Protein 1Z9L (pdb70)

Radius of gyration: 15.95 Å; Cα contacts (8 Å, |Δi|>4): 240; chains: 1; bounding box: 32×46×37 Å

InterPro domains:
  IPR000535 Major sperm protein (MSP) domain [PF00635] (15-117)
  IPR000535 Major sperm protein (MSP) domain [PS50202] (14-131)
  IPR008962 PapD-like superfamily [SSF49354] (5-137)
  IPR013783 Immunoglobulin-like fold [G3DSA:2.60.40.10] (7-135)
  IPR016763 Vesicle-associated membrane-protein-associated protein [PIRSF019693] (9-248)
  IPR016763 Vesicle-associated membrane-protein-associated protein [PTHR10809] (19-247)

Secondary structure (DSSP, 8-state):
-------SEEESSSEEEE-S--SS----EEEEE--SSS-EEEE---S-GGG---BS-EEEE-TT-EEEEE--------TT-----B--EEEEPPTT----HHHHS--GGG-----EEEE-

Structure (mmCIF, N/CA/C/O backbone):
data_1Z9L
#
_entry.id   1Z9L
#
_cell.length_a   48.200
_cell.length_b   48.200
_cell.length_c   112.390
_cell.angle_alpha   90.00
_cell.angle_beta   90.00
_cell.angle_gamma   90.00
#
_symmetry.space_group_name_H-M   'P 42 21 2'
#
loop_
_entity.id
_entity.type
_entity.pdbx_description
1 polymer 'Vesicle-associated membrane protein-associated protein A'
2 water water
#
loop_
_atom_site.group_PDB
_atom_site.id
_atom_site.type_symbol
_atom_site.label_atom_id
_atom_site.label_alt_id
_atom_site.label_comp_id
_atom_site.label_asym_id
_atom_site.label_entity_id
_atom_site.label_seq_id
_atom_site.pdbx_PDB_ins_code
_atom_site.Cartn_x
_atom_site.Cartn_y
_atom_site.Cartn_z
_atom_site.occupancy
_atom_site.B_iso_or_equiv
_atom_site.auth_seq_id
_atom_site.auth_comp_id
_atom_site.auth_asym_id
_atom_site.auth_atom_id
_atom_site.pdbx_PDB_model_num
ATOM 1 N N . HIS A 1 3 ? -5.853 0.547 31.839 1.00 36.90 0 HIS A N 1
ATOM 2 C CA . HIS A 1 3 ? -6.381 1.938 31.918 1.00 36.31 0 HIS A CA 1
ATOM 3 C C . HIS A 1 3 ? -6.572 2.555 30.537 1.00 36.30 0 HIS A C 1
ATOM 4 O O . HIS A 1 3 ? -6.236 1.953 29.518 1.00 36.66 0 HIS A O 1
ATOM 19 N N . ALA A 1 5 ? -5.675 5.184 27.674 1.00 29.89 2 ALA A N 1
ATOM 20 C CA . ALA A 1 5 ? -4.533 5.971 27.215 1.00 26.62 2 ALA A CA 1
ATOM 21 C C . ALA A 1 5 ? -4.985 7.424 27.125 1.00 25.37 2 ALA A C 1
ATOM 22 O O . ALA A 1 5 ? -6.106 7.700 26.704 1.00 24.10 2 ALA A O 1
ATOM 24 N N . LYS A 1 6 ? -4.122 8.349 27.528 1.00 22.52 3 LYS A N 1
ATOM 25 C CA . LYS A 1 6 ? -4.462 9.765 27.490 1.00 21.48 3 LYS A CA 1
ATOM 26 C C . LYS A 1 6 ? -4.492 10.353 26.087 1.00 19.79 3 LYS A C 1
ATOM 27 O O . LYS A 1 6 ? -5.290 11.245 25.809 1.00 19.04 3 LYS A O 1
ATOM 33 N N . HIS A 1 7 ? -3.631 9.852 25.204 1.00 18.73 4 HIS A N 1
ATOM 34 C CA . HIS A 1 7 ? -3.548 10.374 23.838 1.00 18.27 4 HIS A CA 1
ATOM 35 C C . HIS A 1 7 ? -3.278 9.306 22.792 1.00 16.43 4 HIS A C 1
ATOM 36 O O . HIS A 1 7 ? -2.782 8.227 23.101 1.00 16.81 4 HIS A O 1
ATOM 43 N N . GLU A 1 8 ? -3.605 9.629 21.546 1.00 14.48 5 GLU A N 1
ATOM 44 C CA . GLU A 1 8 ? -3.305 8.750 20.426 1.00 14.99 5 GLU A CA 1
ATOM 45 C C . GLU A 1 8 ? -1.924 9.272 19.999 1.00 13.38 5 GLU A C 1
ATOM 46 O O . GLU A 1 8 ? -1.519 10.345 20.436 1.00 14.07 5 GLU A O 1
ATOM 52 N N . GLN A 1 9 ? -1.208 8.524 19.166 1.00 12.02 6 GLN A N 1
ATOM 53 C CA . GLN A 1 9 ? 0.123 8.933 18.697 1.00 11.13 6 GLN A CA 1
ATOM 54 C C . GLN A 1 9 ? 0.126 10.310 18.031 1.00 11.04 6 GLN A C 1
ATOM 55 O O . GLN A 1 9 ? -0.649 10.564 17.104 1.00 11.45 6 GLN A O 1
ATOM 61 N N . ILE A 1 10 ? 1.018 11.186 18.489 1.00 10.52 7 ILE A N 1
ATOM 62 C CA . ILE A 1 10 ? 1.120 12.541 17.958 1.00 13.24 7 ILE A CA 1
ATOM 63 C C . ILE A 1 10 ? 2.107 12.646 16.794 1.00 11.89 7 ILE A C 1
ATOM 64 O O . ILE A 1 10 ? 1.919 13.452 15.882 1.00 12.56 7 ILE A O 1
ATOM 69 N N . LEU A 1 11 ? 3.145 11.819 16.812 1.00 11.60 8 LEU A N 1
ATOM 70 C CA . LEU A 1 11 ? 4.140 11.851 15.746 1.00 12.16 8 LEU A CA 1
ATOM 71 C C . LEU A 1 11 ? 3.607 11.287 14.443 1.00 13.80 8 LEU A C 1
ATOM 72 O O . LEU A 1 11 ? 2.764 10.390 14.443 1.00 13.65 8 LEU A O 1
ATOM 77 N N . VAL A 1 12 ? 4.104 11.832 13.338 1.00 13.98 9 VAL A N 1
ATOM 78 C CA . VAL A 1 12 ? 3.738 11.379 12.005 1.00 14.28 9 VAL A CA 1
ATOM 79 C C . VAL A 1 12 ? 4.932 10.560 11.521 1.00 13.62 9 VAL A C 1
ATOM 80 O O . VAL A 1 12 ? 6.069 11.035 11.554 1.00 14.72 9 VAL A O 1
ATOM 84 N N . LEU A 1 13 ? 4.672 9.333 11.083 1.00 13.34 10 LEU A N 1
ATOM 85 C CA . LEU A 1 13 ? 5.724 8.440 10.616 1.00 13.65 10 LEU A CA 1
ATOM 86 C C . LEU A 1 13 ? 5.705 8.248 9.109 1.00 14.46 10 LEU A C 1
ATOM 87 O O . LEU A 1 13 ? 4.639 8.142 8.502 1.00 15.03 10 LEU A O 1
ATOM 92 N N . ASP A 1 14 ? 6.895 8.192 8.518 1.00 13.45 11 ASP A N 1
ATOM 93 C CA . ASP A 1 14 ? 7.041 7.967 7.083 1.00 16.05 11 ASP A CA 1
ATOM 94 C C . ASP A 1 14 ? 8.225 7.026 6.876 1.00 15.77 11 ASP A C 1
ATOM 95 O O . ASP A 1 14 ? 9.372 7.424 7.057 1.00 15.57 11 ASP A O 1
ATOM 100 N N . PRO A 1 15 ? 7.964 5.768 6.482 1.00 15.08 12 PRO A N 1
ATOM 101 C CA . PRO A 1 15 ? 6.653 5.166 6.209 1.00 15.49 12 PRO A CA 1
ATOM 102 C C . PRO A 1 15 ? 5.787 4.993 7.451 1.00 14.52 12 PRO A C 1
ATOM 103 O O . PRO A 1 15 ? 6.289 4.787 8.552 1.00 15.82 12 PRO A O 1
ATOM 107 N N . PRO A 1 16 ? 4.459 5.054 7.278 1.00 15.17 13 PRO A N 1
ATOM 108 C CA . PRO A 1 16 ? 3.510 4.916 8.381 1.00 15.37 13 PRO A CA 1
ATOM 109 C C . PRO A 1 16 ? 3.242 3.521 8.929 1.00 15.99 13 PRO A C 1
ATOM 110 O O . PRO A 1 16 ? 2.892 3.382 10.100 1.00 18.45 13 PRO A O 1
ATOM 114 N N . SER A 1 17 ? 3.406 2.489 8.106 1.00 15.43 14 SER A N 1
ATOM 115 C CA . SER A 1 17 ? 3.089 1.145 8.564 1.00 16.76 14 SER A CA 1
ATOM 116 C C . SER A 1 17 ? 4.086 0.033 8.279 1.00 15.76 14 SER A C 1
ATOM 117 O O . SER A 1 17 ? 4.242 -0.877 9.091 1.00 17.20 14 SER A O 1
ATOM 120 N N . ASP A 1 18 ? 4.754 0.090 7.132 1.00 16.07 15 ASP A N 1
ATOM 121 C CA . ASP A 1 18 ? 5.693 -0.968 6.787 1.00 16.20 15 ASP A CA 1
ATOM 122 C C . ASP A 1 18 ? 7.099 -0.499 6.446 1.00 14.34 15 ASP A C 1
ATOM 123 O O . ASP A 1 18 ? 7.282 0.477 5.723 1.00 16.15 15 ASP A O 1
ATOM 128 N N . LEU A 1 19 ? 8.089 -1.200 6.989 1.00 13.05 16 LEU A N 1
ATOM 129 C CA . LEU A 1 19 ? 9.488 -0.904 6.703 1.00 12.48 16 LEU A CA 1
ATOM 130 C C . LEU A 1 19 ? 9.951 -1.999 5.746 1.00 12.33 16 LEU A C 1
ATOM 131 O O . LEU A 1 19 ? 10.035 -3.165 6.133 1.00 15.59 16 LEU A O 1
ATOM 136 N N . LYS A 1 20 ? 10.265 -1.626 4.509 1.00 12.10 17 LYS A N 1
ATOM 137 C CA . LYS A 1 20 ? 10.693 -2.604 3.516 1.00 12.64 17 LYS A CA 1
ATOM 138 C C . LYS A 1 20 ? 12.204 -2.658 3.331 1.00 11.74 17 LYS A C 1
ATOM 139 O O . LYS A 1 20 ? 12.857 -1.626 3.177 1.00 14.35 17 LYS A O 1
ATOM 145 N N . PHE A 1 21 ? 12.745 -3.870 3.350 1.00 11.71 18 PHE A N 1
ATOM 146 C CA . PHE A 1 21 ? 14.173 -4.087 3.146 1.00 12.38 18 PHE A CA 1
ATOM 147 C C . PHE A 1 21 ? 14.327 -4.932 1.890 1.00 11.14 18 PHE A C 1
ATOM 148 O O . PHE A 1 21 ? 13.824 -6.052 1.827 1.00 13.68 18 PHE A O 1
ATOM 156 N N . LYS A 1 22 ? 15.012 -4.379 0.892 1.00 13.53 19 LYS A N 1
ATOM 157 C CA . LYS A 1 22 ? 15.235 -5.064 -0.377 1.00 15.82 19 LYS A CA 1
ATOM 158 C C . LYS A 1 22 ? 16.567 -5.802 -0.403 1.00 15.29 19 LYS A C 1
ATOM 159 O O . LYS A 1 22 ? 17.607 -5.232 -0.069 1.00 17.04 19 LYS A O 1
ATOM 165 N N . GLY A 1 23 ? 16.529 -7.067 -0.815 1.00 13.99 20 GLY A N 1
ATOM 166 C CA . GLY A 1 23 ? 17.737 -7.869 -0.883 1.00 15.16 20 GLY A CA 1
ATOM 167 C C . GLY A 1 23 ? 18.614 -7.529 -2.074 1.00 16.27 20 GLY A C 1
ATOM 168 O O . GLY A 1 23 ? 18.248 -6.681 -2.893 1.00 16.55 20 GLY A O 1
ATOM 169 N N . PRO A 1 24 ? 19.769 -8.199 -2.220 1.00 16.71 21 PRO A N 1
ATOM 170 C CA . PRO A 1 24 ? 20.300 -9.254 -1.350 1.00 16.50 21 PRO A CA 1
ATOM 171 C C . PRO A 1 24 ? 20.687 -8.795 0.050 1.00 15.82 21 PRO A C 1
ATOM 172 O O . PRO A 1 24 ? 20.970 -7.619 0.279 1.00 16.26 21 PRO A O 1
ATOM 176 N N . PHE A 1 25 ? 20.718 -9.745 0.977 1.00 15.31 22 PHE A N 1
ATOM 177 C CA . PHE A 1 25 ? 21.048 -9.453 2.365 1.00 16.64 22 PHE A CA 1
ATOM 178 C C . PHE A 1 25 ? 22.430 -9.965 2.749 1.00 16.46 22 PHE A C 1
ATOM 179 O O . PHE A 1 25 ? 22.661 -10.390 3.880 1.00 16.27 22 PHE A O 1
ATOM 187 N N . THR A 1 26 ? 23.350 -9.911 1.792 1.00 18.22 23 THR A N 1
ATOM 188 C CA . THR A 1 26 ? 24.717 -10.362 2.014 1.00 20.18 23 THR A CA 1
ATOM 189 C C . THR A 1 26 ? 25.483 -9.300 2.793 1.00 18.91 23 THR A C 1
ATOM 190 O O . THR A 1 26 ? 26.505 -9.580 3.417 1.00 22.88 23 THR A O 1
ATOM 194 N N . ASP A 1 27 ? 24.981 -8.072 2.747 1.00 17.14 24 ASP A N 1
ATOM 195 C CA . ASP A 1 27 ? 25.580 -6.974 3.487 1.00 16.45 24 ASP A CA 1
ATOM 196 C C . ASP A 1 27 ? 24.441 -6.261 4.200 1.00 14.90 24 ASP A C 1
ATOM 197 O O . ASP A 1 27 ? 23.275 -6.616 4.017 1.00 13.16 24 ASP A O 1
ATOM 202 N N . VAL A 1 28 ? 24.783 -5.277 5.023 1.00 14.11 25 VAL A N 1
ATOM 203 C CA . VAL A 1 28 ? 23.784 -4.507 5.759 1.00 12.07 25 VAL A CA 1
ATOM 204 C C . VAL A 1 28 ? 22.845 -3.771 4.805 1.00 14.00 25 VAL A C 1
ATOM 205 O O . VAL A 1 28 ? 23.291 -3.119 3.860 1.00 13.50 25 VAL A O 1
ATOM 209 N N . VAL A 1 29 ? 21.542 -3.891 5.049 1.00 10.98 26 VAL A N 1
ATOM 210 C CA . VAL A 1 29 ? 20.537 -3.212 4.233 1.00 12.79 26 VAL A CA 1
ATOM 211 C C . VAL A 1 29 ? 19.850 -2.197 5.140 1.00 11.26 26 VAL A C 1
ATOM 212 O O . VAL A 1 29 ? 19.341 -2.558 6.197 1.00 12.10 26 VAL A O 1
ATOM 216 N N . THR A 1 30 ? 19.842 -0.929 4.733 1.00 11.99 27 THR A N 1
ATOM 217 C CA . THR A 1 30 ? 19.241 0.118 5.550 1.00 12.41 27 THR A CA 1
ATOM 218 C C . THR A 1 30 ? 17.999 0.754 4.937 1.00 14.03 27 THR A C 1
ATOM 219 O O . THR A 1 30 ? 17.906 0.934 3.724 1.00 14.68 27 THR A O 1
ATOM 223 N N . THR A 1 31 ? 17.041 1.087 5.789 1.00 12.62 28 THR A N 1
ATOM 224 C CA . THR A 1 31 ? 15.831 1.755 5.336 1.00 14.90 28 THR A CA 1
ATOM 225 C C . THR A 1 31 ? 15.587 2.863 6.355 1.00 15.88 28 THR A C 1
ATOM 226 O O . THR A 1 31 ? 15.880 2.696 7.537 1.00 18.49 28 THR A O 1
ATOM 230 N N . ASN A 1 32 ? 15.077 4.001 5.904 1.00 14.21 29 ASN A N 1
ATOM 231 C CA . ASN A 1 32 ? 14.859 5.110 6.821 1.00 15.34 29 ASN A CA 1
ATOM 232 C C . ASN A 1 32 ? 13.431 5.214 7.307 1.00 15.27 29 ASN A C 1
ATOM 233 O O . ASN A 1 32 ? 12.496 4.766 6.646 1.00 16.00 29 ASN A O 1
ATOM 238 N N . LEU A 1 33 ? 13.289 5.817 8.479 1.00 14.50 30 LEU A N 1
ATO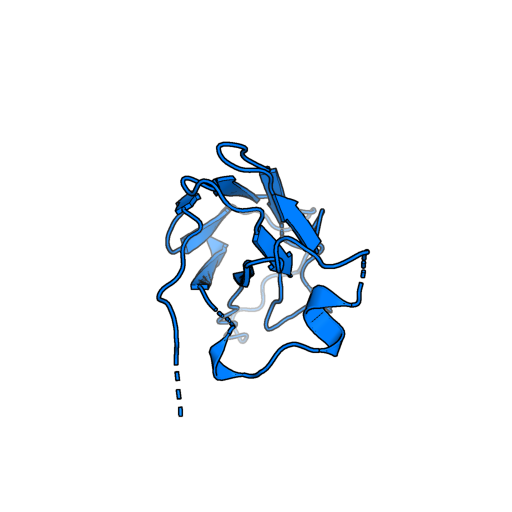M 239 C CA . LEU A 1 33 ? 11.993 6.057 9.095 1.00 14.73 30 LEU A CA 1
ATOM 240 C C . LEU A 1 33 ? 12.027 7.507 9.562 1.00 15.08 30 LEU A C 1
ATOM 241 O O . LEU A 1 33 ? 12.815 7.856 10.443 1.00 14.89 30 LEU A O 1
ATOM 246 N N . LYS A 1 34 ? 11.187 8.348 8.972 1.00 13.46 31 LYS A N 1
ATOM 247 C CA . LYS A 1 34 ? 11.146 9.751 9.365 1.00 14.49 31 LYS A CA 1
ATOM 248 C C . LYS A 1 34 ? 10.046 9.991 10.393 1.00 13.19 31 LYS A C 1
ATOM 249 O O . LYS A 1 34 ? 8.919 9.518 10.237 1.00 13.57 31 LYS A O 1
ATOM 255 N N . LEU A 1 35 ? 10.392 10.715 11.454 1.00 13.76 32 LEU A N 1
ATOM 256 C CA . LEU A 1 35 ? 9.441 11.032 12.516 1.00 12.94 32 LEU A CA 1
ATOM 257 C C . LEU A 1 35 ? 9.252 12.540 12.553 1.00 13.51 32 LEU A C 1
ATOM 258 O O . LEU A 1 35 ? 10.215 13.284 12.728 1.00 16.84 32 LEU A O 1
ATOM 263 N N . GLN A 1 36 ? 8.011 12.984 12.397 1.00 14.13 33 GLN A N 1
ATOM 264 C CA . GLN A 1 36 ? 7.704 14.408 12.394 1.00 15.69 33 GLN A CA 1
ATOM 265 C C . GLN A 1 36 ? 6.779 14.756 13.555 1.00 14.72 33 GLN A C 1
ATOM 266 O O . GLN A 1 36 ? 5.841 14.018 13.848 1.00 15.61 33 GLN A O 1
ATOM 272 N N . ASN A 1 37 ? 7.052 15.883 14.212 1.00 15.39 34 ASN A N 1
ATOM 273 C CA . ASN A 1 37 ? 6.245 16.340 15.344 1.00 15.81 34 ASN A CA 1
ATOM 274 C C . ASN A 1 37 ? 5.444 17.581 14.953 1.00 17.74 34 ASN A C 1
ATOM 275 O O . ASN A 1 37 ? 5.981 18.685 14.911 1.00 19.58 34 ASN A O 1
ATOM 280 N N . PRO A 1 38 ? 4.141 17.410 14.667 1.00 16.96 35 PRO A N 1
ATOM 281 C CA . PRO A 1 38 ? 3.269 18.521 14.272 1.00 19.33 35 PRO A CA 1
ATOM 282 C C . PRO A 1 38 ? 2.678 19.323 15.427 1.00 20.31 35 PRO A C 1
ATOM 283 O O . PRO A 1 38 ? 1.985 20.316 15.201 1.00 23.65 35 PRO A O 1
ATOM 287 N N . SER A 1 39 ? 2.943 18.903 16.657 1.00 20.25 36 SER A N 1
ATOM 288 C CA . SER A 1 39 ? 2.392 19.606 17.809 1.00 21.09 36 SER A CA 1
ATOM 289 C C . SER A 1 39 ? 3.241 20.801 18.215 1.00 21.96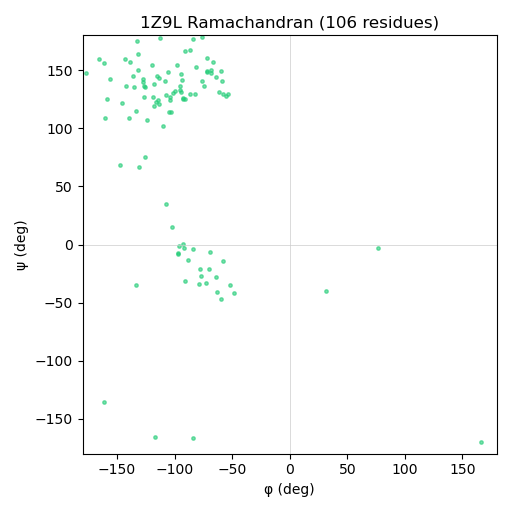 36 SER A C 1
ATOM 290 O O . SER A 1 39 ? 4.293 21.060 17.632 1.00 22.13 36 SER A O 1
ATOM 293 N N . ASP A 1 40 ? 2.772 21.529 19.223 1.00 23.36 37 ASP A N 1
ATOM 294 C CA . ASP A 1 40 ? 3.505 22.681 19.722 1.00 24.41 37 ASP A CA 1
ATOM 295 C C . ASP A 1 40 ? 4.218 22.319 21.020 1.00 24.43 37 ASP A C 1
ATOM 296 O O . ASP A 1 40 ? 4.670 23.197 21.755 1.00 24.86 37 ASP A O 1
ATOM 301 N N . ARG A 1 41 ? 4.317 21.019 21.293 1.00 23.45 38 ARG A N 1
ATOM 302 C CA . ARG A 1 41 ? 4.978 20.517 22.498 1.00 22.45 38 ARG A CA 1
ATOM 303 C C . ARG A 1 41 ? 6.164 19.627 22.128 1.00 20.58 38 ARG A C 1
ATOM 304 O O . ARG A 1 41 ? 6.193 19.043 21.049 1.00 19.79 38 ARG A O 1
ATOM 312 N N . LYS A 1 42 ? 7.140 19.526 23.024 1.00 18.65 39 LYS A N 1
ATOM 313 C CA . LYS A 1 42 ? 8.293 18.669 22.773 1.00 16.79 39 LYS A CA 1
ATOM 314 C C . LYS A 1 42 ? 7.850 17.231 22.991 1.00 15.13 39 LYS A C 1
ATOM 315 O O . LYS A 1 42 ? 7.092 16.945 23.919 1.00 17.32 39 LYS A O 1
ATOM 321 N N . VAL A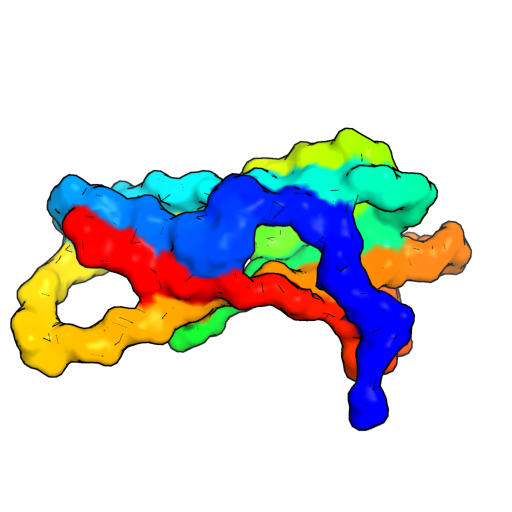 1 43 ? 8.324 16.333 22.137 1.00 12.92 40 VAL A N 1
ATOM 322 C CA . VAL A 1 43 ? 7.962 14.926 22.231 1.00 12.87 40 VAL A CA 1
ATOM 323 C C . VAL A 1 43 ? 9.192 14.038 22.273 1.00 13.16 40 VAL A C 1
ATOM 324 O O . VAL A 1 43 ? 10.058 14.137 21.406 1.00 14.83 40 VAL A O 1
ATOM 328 N N . CYS A 1 44 ? 9.265 13.172 23.281 1.00 13.26 41 CYS A N 1
ATOM 329 C CA . CYS A 1 44 ? 10.387 12.245 23.417 1.00 13.62 41 CYS A CA 1
ATOM 330 C C . CYS A 1 44 ? 10.022 10.911 22.773 1.00 12.92 41 CYS A C 1
ATOM 331 O O . CYS A 1 44 ? 8.859 10.499 22.803 1.00 13.14 41 CYS A O 1
ATOM 334 N N . PHE A 1 45 ? 11.011 10.229 22.198 1.00 10.50 42 PHE A N 1
ATOM 335 C CA . PHE A 1 4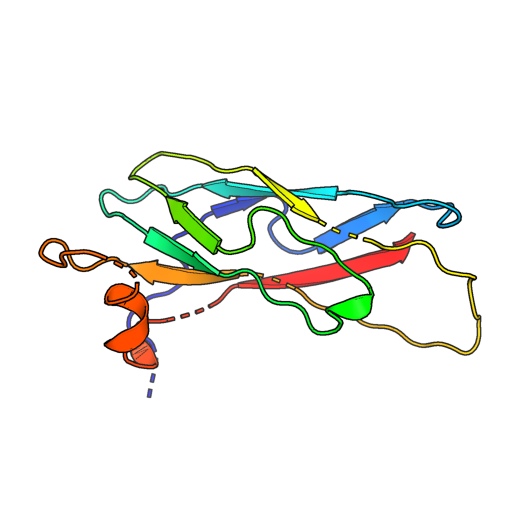5 ? 10.750 8.942 21.548 1.00 10.08 42 PHE A CA 1
ATOM 336 C C . PHE A 1 45 ? 11.821 7.895 21.823 1.00 9.89 42 PHE A C 1
ATOM 337 O O . PHE A 1 45 ? 12.952 8.213 22.181 1.00 11.67 42 PHE A O 1
ATOM 345 N N . LYS A 1 46 ? 11.431 6.637 21.673 1.00 9.84 43 LYS A N 1
ATOM 346 C CA . LYS A 1 46 ? 12.329 5.507 21.828 1.00 12.17 43 LYS A CA 1
ATOM 347 C C . LYS A 1 46 ? 11.907 4.518 20.757 1.00 13.82 43 LYS A C 1
ATOM 348 O O . LYS A 1 46 ? 10.716 4.314 20.536 1.00 12.09 43 LYS A O 1
ATOM 354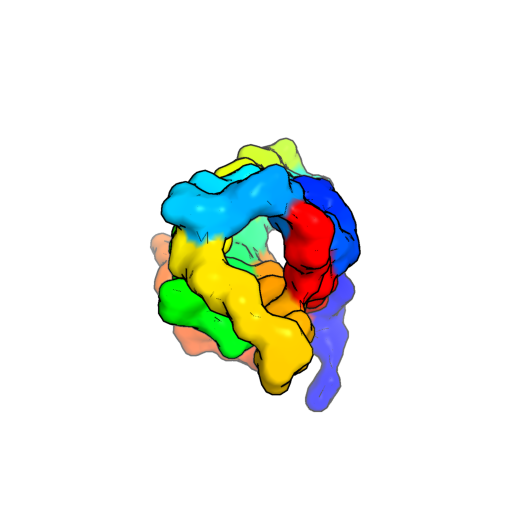 N N . VAL A 1 47 ? 12.882 3.938 20.067 1.00 11.07 44 VAL A N 1
ATOM 355 C CA . VAL A 1 47 ? 12.585 2.967 19.028 1.00 12.05 44 VAL A CA 1
ATOM 356 C C . VAL A 1 47 ? 12.970 1.590 19.546 1.00 13.50 44 VAL A C 1
ATOM 357 O O . VAL A 1 47 ? 14.083 1.381 20.049 1.00 15.03 44 VAL A O 1
ATOM 361 N N . LYS A 1 48 ? 12.036 0.656 19.442 1.00 12.59 45 LYS A N 1
ATOM 362 C CA . LYS A 1 48 ? 12.260 -0.701 19.905 1.00 14.29 45 LYS A CA 1
ATOM 363 C C . LYS A 1 48 ? 11.916 -1.694 18.803 1.00 14.38 45 LYS A C 1
ATOM 364 O O . LYS A 1 48 ? 11.238 -1.353 17.840 1.00 12.20 45 LYS A O 1
ATOM 370 N N A THR A 1 49 ? 12.407 -2.920 18.949 0.50 16.66 46 THR A N 1
ATOM 371 N N B THR A 1 49 ? 12.387 -2.926 18.946 0.50 17.66 46 THR A N 1
ATOM 372 C CA A THR A 1 49 ? 12.180 -3.968 17.958 0.50 17.18 46 THR A CA 1
ATOM 373 C CA B THR A 1 49 ? 12.087 -3.957 17.961 0.50 16.83 46 THR A CA 1
ATOM 374 C C A THR A 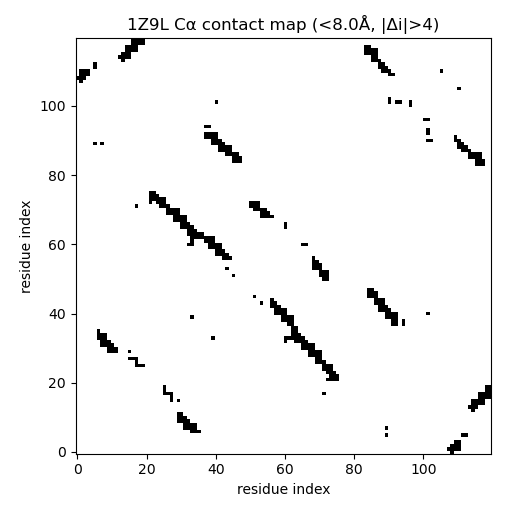1 49 ? 12.014 -5.333 18.622 0.50 17.04 46 THR A C 1
ATOM 375 C C B THR A 1 49 ? 11.961 -5.316 18.630 0.50 17.56 46 THR A C 1
ATOM 376 O O A THR A 1 49 ? 12.394 -5.521 19.777 0.50 16.93 46 THR A O 1
ATOM 377 O O B THR A 1 49 ? 12.323 -5.487 19.792 0.50 17.77 46 THR A O 1
ATOM 384 N N . THR A 1 50 ? 11.449 -6.285 17.885 1.00 15.39 47 THR A N 1
ATOM 385 C CA . THR A 1 50 ? 11.267 -7.631 18.405 1.00 14.76 47 THR A CA 1
ATOM 386 C C . THR A 1 50 ? 12.512 -8.488 18.149 1.00 14.51 47 THR A C 1
ATOM 387 O O . THR A 1 50 ? 12.568 -9.640 18.570 1.00 13.95 47 TH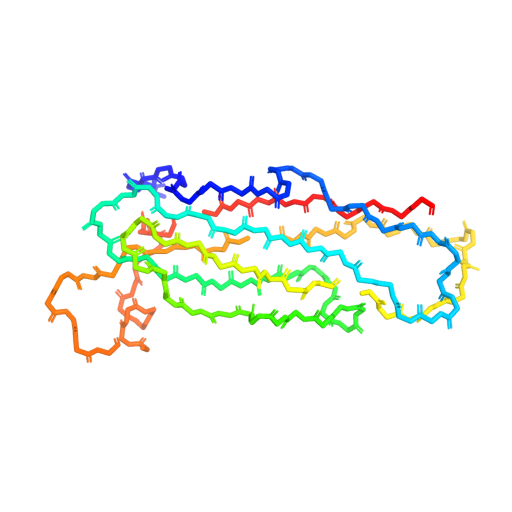R A O 1
ATOM 391 N N . ALA A 1 51 ? 13.511 -7.929 17.465 1.00 12.72 48 ALA A N 1
ATOM 392 C CA . ALA A 1 51 ? 14.737 -8.673 17.168 1.00 13.88 48 ALA A CA 1
ATOM 393 C C . ALA A 1 51 ? 15.949 -7.740 17.150 1.00 14.44 48 ALA A C 1
ATOM 394 O O . ALA A 1 51 ? 16.549 -7.505 16.103 1.00 13.43 48 ALA A O 1
ATOM 396 N N . PRO A 1 52 ? 16.332 -7.211 18.322 1.00 14.92 49 PRO A N 1
ATOM 397 C CA . PRO A 1 52 ? 17.463 -6.291 18.478 1.00 16.82 49 PRO A CA 1
ATOM 398 C C . PRO A 1 52 ? 18.796 -6.734 17.879 1.00 17.74 49 PRO A C 1
ATOM 399 O O . PRO A 1 52 ? 19.562 -5.901 17.392 1.00 19.09 49 PRO A O 1
ATOM 403 N N . ARG A 1 53 ? 19.077 -8.033 17.920 1.00 17.75 50 ARG A N 1
ATOM 404 C CA . ARG A 1 53 ? 20.336 -8.547 17.390 1.00 18.10 50 ARG A CA 1
ATOM 405 C C . ARG A 1 53 ? 20.405 -8.457 15.869 1.00 17.15 50 ARG A C 1
ATOM 406 O O . ARG A 1 53 ? 21.493 -8.459 15.287 1.00 18.92 50 ARG A O 1
ATOM 414 N N . ARG A 1 54 ? 19.251 -8.363 15.217 1.00 15.41 51 ARG A N 1
ATOM 415 C CA . ARG A 1 54 ? 19.240 -8.304 13.760 1.00 14.17 51 ARG A CA 1
ATOM 416 C C . ARG A 1 54 ? 19.156 -6.898 13.200 1.00 14.80 51 ARG A C 1
ATOM 417 O O . ARG A 1 54 ? 19.286 -6.690 11.987 1.00 14.19 51 ARG A O 1
ATOM 425 N N . TYR A 1 55 ? 18.957 -5.933 14.087 1.00 15.24 52 TYR A N 1
ATOM 426 C CA . TYR A 1 55 ? 18.855 -4.545 13.675 1.00 16.74 52 TYR A CA 1
ATOM 427 C C . TYR A 1 55 ? 19.662 -3.579 14.517 1.00 19.70 52 TYR A C 1
ATOM 428 O O . TYR A 1 55 ? 19.889 -3.792 15.708 1.00 22.58 52 TYR A O 1
ATOM 437 N N A CYS A 1 56 ? 20.100 -2.504 13.877 0.50 19.72 53 CYS A N 1
ATOM 438 N N B CYS A 1 56 ? 20.117 -2.514 13.872 0.50 20.18 53 CYS A N 1
ATOM 439 C CA A CYS A 1 56 ? 20.817 -1.446 14.563 0.50 19.74 53 CYS A CA 1
ATOM 440 C CA B CYS A 1 56 ? 20.838 -1.445 14.547 0.50 20.56 53 CYS A CA 1
ATOM 441 C C A CYS A 1 56 ? 20.008 -0.219 14.190 0.50 18.34 53 CYS A C 1
ATOM 442 C C B CYS A 1 56 ? 19.987 -0.236 14.193 0.50 19.11 53 CYS A C 1
ATOM 443 O O A CYS A 1 56 ? 19.711 -0.002 13.014 0.50 18.35 53 CYS A O 1
ATOM 444 O O B CYS A 1 56 ? 19.621 -0.061 13.025 0.50 19.06 53 CYS A O 1
ATOM 449 N N . VAL A 1 57 ? 19.641 0.572 15.191 1.00 15.35 54 VAL A N 1
ATOM 450 C CA . VAL A 1 57 ? 18.827 1.754 14.961 1.00 14.87 54 VAL A CA 1
ATOM 451 C C . VAL A 1 57 ? 19.515 3.006 15.473 1.00 15.22 54 VAL A C 1
ATOM 452 O O . VAL A 1 57 ? 19.988 3.035 16.609 1.00 15.02 54 VAL A O 1
ATOM 456 N N . ARG A 1 58 ? 19.560 4.039 14.635 1.00 14.19 55 ARG A N 1
ATOM 457 C CA . ARG A 1 58 ? 20.195 5.300 15.013 1.00 15.41 55 ARG A CA 1
ATOM 458 C C . ARG A 1 58 ? 19.501 6.511 14.411 1.00 15.39 55 ARG A C 1
ATOM 459 O O . ARG A 1 58 ? 19.342 6.602 13.192 1.00 16.07 55 ARG A O 1
ATOM 467 N N . PRO A 1 59 ? 19.036 7.440 15.260 1.00 15.75 56 PRO A N 1
ATOM 468 C CA . PRO A 1 59 ? 19.142 7.366 16.720 1.00 16.63 56 PRO A CA 1
ATOM 469 C C . PRO A 1 59 ? 18.022 6.471 17.218 1.00 17.62 56 PRO A C 1
ATOM 470 O O . PRO A 1 59 ? 16.987 6.371 16.563 1.00 20.11 56 PRO A O 1
ATOM 474 N N . ASN A 1 60 ? 18.218 5.823 18.361 1.00 17.43 57 ASN A N 1
ATOM 475 C CA . ASN A 1 60 ? 17.179 4.945 18.896 1.00 18.66 57 ASN A CA 1
ATOM 476 C C . ASN A 1 60 ? 16.314 5.646 19.936 1.00 16.93 57 ASN A C 1
ATOM 477 O O . ASN A 1 60 ? 15.372 5.061 20.468 1.00 17.27 57 ASN A O 1
ATOM 482 N N . SER A 1 61 ? 16.637 6.900 20.224 1.00 15.38 58 SER A N 1
ATOM 483 C CA . SER A 1 61 ? 15.878 7.688 21.193 1.00 14.60 58 SER A CA 1
ATOM 484 C C . SER A 1 61 ? 16.263 9.146 21.040 1.00 15.14 58 SER A C 1
ATOM 485 O O . SER A 1 61 ? 17.329 9.471 20.501 1.00 15.29 58 SER A O 1
ATOM 488 N N . GLY A 1 62 ? 15.398 10.029 21.519 1.00 13.19 59 GLY A N 1
ATOM 489 C CA . GLY A 1 62 ? 15.682 11.444 21.426 1.00 15.62 59 GLY A CA 1
ATOM 490 C C . GLY A 1 62 ? 14.458 12.285 21.704 1.00 15.81 59 GLY A C 1
ATOM 491 O O . GLY A 1 62 ? 13.427 11.778 22.149 1.00 15.39 59 GLY A O 1
ATOM 492 N N . VAL A 1 63 ? 14.582 13.579 21.444 1.00 16.43 60 VAL A N 1
ATOM 493 C CA . VAL A 1 63 ? 13.490 14.517 21.645 1.00 17.61 60 VAL A CA 1
ATOM 494 C C . VAL A 1 63 ? 13.305 15.269 20.342 1.00 17.32 60 VAL A C 1
ATOM 495 O O . VAL A 1 63 ? 14.277 15.673 19.704 1.00 19.13 60 VAL A O 1
ATOM 499 N N . ILE A 1 64 ? 12.055 15.436 19.935 1.00 14.98 61 ILE A N 1
ATOM 500 C CA . ILE A 1 64 ? 11.752 16.136 18.703 1.00 16.39 61 ILE A CA 1
ATOM 501 C C . ILE A 1 64 ? 11.022 17.420 19.072 1.00 17.73 61 ILE A C 1
ATOM 502 O O . ILE A 1 64 ? 9.970 17.381 19.709 1.00 15.64 61 ILE A O 1
ATOM 507 N N . ASP A 1 65 ? 11.594 18.554 18.682 1.00 18.97 62 ASP A N 1
ATOM 508 C CA . ASP A 1 65 ? 10.996 19.849 18.980 1.00 21.81 62 ASP A CA 1
ATOM 509 C C . ASP A 1 65 ? 9.745 20.075 18.145 1.00 20.91 62 ASP A C 1
ATOM 510 O O . ASP A 1 65 ? 9.535 19.420 17.125 1.00 20.42 62 ASP A O 1
ATOM 515 N N . PRO A 1 66 ? 8.883 21.005 18.576 1.00 22.32 63 PRO A N 1
ATOM 516 C CA . PRO A 1 66 ? 7.658 21.281 17.825 1.00 22.26 63 PRO A CA 1
ATOM 517 C C . PRO A 1 66 ? 7.955 21.598 16.359 1.00 23.90 63 PRO A C 1
ATOM 518 O O . PRO A 1 66 ? 8.811 22.430 16.057 1.00 23.87 63 PRO A O 1
ATOM 522 N N . GLY A 1 67 ? 7.259 20.917 15.455 1.00 24.15 64 GLY A N 1
ATOM 523 C CA . GLY A 1 67 ? 7.451 21.150 14.034 1.00 24.33 64 GLY A CA 1
ATOM 524 C C . GLY A 1 67 ? 8.700 20.555 13.407 1.00 24.93 64 GLY A C 1
ATOM 525 O O . GLY A 1 67 ? 8.894 20.670 12.197 1.00 27.00 64 GLY A O 1
ATOM 526 N N . SER A 1 68 ? 9.552 19.923 14.206 1.00 24.18 65 SER A N 1
ATOM 527 C CA . SER A 1 68 ? 10.775 19.337 13.667 1.00 23.30 65 SER A CA 1
ATOM 528 C C . SER A 1 68 ? 10.571 17.920 13.154 1.00 22.85 65 SER A C 1
ATOM 529 O O . SER A 1 68 ? 9.544 17.286 13.411 1.00 20.07 65 SER A O 1
ATOM 532 N N . ILE A 1 69 ? 11.568 17.432 12.427 1.00 22.79 66 ILE A N 1
ATOM 533 C CA . ILE A 1 69 ? 11.529 16.090 11.871 1.00 23.30 66 ILE A CA 1
ATOM 534 C C . ILE A 1 69 ? 12.898 15.439 12.053 1.00 23.41 66 ILE A C 1
ATOM 535 O O . ILE A 1 69 ? 13.933 16.104 11.958 1.00 23.72 66 ILE A O 1
ATOM 540 N N A VAL A 1 70 ? 12.899 14.140 12.329 0.50 22.67 67 VAL A N 1
ATOM 541 N N B VAL A 1 70 ? 12.900 14.142 12.332 0.50 23.06 67 VAL A N 1
ATOM 542 C CA A VAL A 1 70 ? 14.142 13.403 12.526 0.50 22.59 67 VAL A CA 1
ATOM 543 C CA B VAL A 1 70 ? 14.147 13.410 12.518 0.50 23.95 67 VAL A CA 1
ATOM 544 C C A VAL A 1 70 ? 14.140 12.128 11.695 0.50 21.55 67 VAL A C 1
ATOM 545 C C B VAL A 1 70 ? 14.137 12.141 11.679 0.50 22.30 67 VAL A C 1
ATOM 546 O O A VAL A 1 70 ? 13.108 11.469 11.556 0.50 22.06 67 VAL A O 1
ATOM 547 O O B VAL A 1 70 ? 13.094 11.503 11.515 0.50 23.08 67 VAL A O 1
ATOM 554 N N . THR A 1 71 ? 15.300 11.786 11.142 1.00 20.75 68 THR A N 1
ATOM 555 C CA . THR A 1 71 ? 15.431 10.587 10.329 1.00 17.95 68 THR A CA 1
ATOM 556 C C . THR A 1 71 ? 16.119 9.494 11.138 1.00 17.37 68 THR A C 1
ATOM 557 O O . THR A 1 71 ? 17.224 9.683 11.655 1.00 18.14 68 THR A O 1
ATOM 561 N N . VAL A 1 72 ? 15.451 8.352 11.245 1.00 14.38 69 VAL A N 1
ATOM 562 C CA . VAL A 1 72 ? 15.975 7.203 11.967 1.00 13.97 69 VAL A CA 1
ATOM 563 C C . VAL A 1 72 ? 16.457 6.183 10.942 1.00 13.34 69 VAL A C 1
ATOM 564 O O . VAL A 1 72 ? 15.702 5.782 10.059 1.00 14.63 69 VAL A O 1
ATOM 568 N N . SER A 1 73 ? 17.721 5.786 11.045 1.00 12.93 70 SER A N 1
ATOM 569 C CA . SER A 1 73 ? 18.276 4.791 10.139 1.00 13.36 70 SER A CA 1
ATOM 570 C C . SER A 1 73 ? 18.081 3.419 10.773 1.00 12.44 70 SER A C 1
ATOM 571 O O . SER A 1 73 ? 18.493 3.194 11.911 1.00 12.93 70 SER A O 1
ATOM 574 N N . VAL A 1 74 ? 17.445 2.508 10.042 1.00 11.02 71 VAL A N 1
ATOM 575 C CA . VAL A 1 74 ? 17.201 1.158 10.545 1.00 12.44 71 VAL A CA 1
ATOM 576 C C . VAL A 1 74 ? 18.055 0.246 9.687 1.00 13.60 71 VAL A C 1
ATOM 577 O O . VAL A 1 74 ? 17.792 0.077 8.497 1.00 13.76 71 VAL A O 1
ATOM 597 N N . LEU A 1 76 ? 19.377 -3.443 8.843 1.00 12.45 73 LEU A N 1
ATOM 598 C CA . LEU A 1 76 ? 19.157 -4.880 8.956 1.00 11.78 73 LEU A CA 1
ATOM 599 C C . LEU A 1 76 ? 20.499 -5.566 8.760 1.00 11.04 73 LEU A C 1
ATOM 600 O O . LEU A 1 76 ? 21.168 -5.354 7.753 1.00 10.23 73 LEU A O 1
ATOM 605 N N . GLN A 1 77 ? 20.889 -6.396 9.716 1.00 10.64 74 GLN A N 1
ATOM 606 C CA . GLN A 1 77 ? 22.171 -7.078 9.619 1.00 12.07 74 GLN A CA 1
ATOM 607 C C . GLN A 1 77 ? 22.183 -8.178 8.559 1.00 12.50 74 GLN A C 1
ATOM 608 O O . GLN A 1 77 ? 21.166 -8.812 8.280 1.00 10.77 74 GLN A O 1
ATOM 614 N N . PRO A 1 78 ? 23.346 -8.416 7.945 1.00 13.12 75 PRO A N 1
ATOM 615 C CA . PRO A 1 78 ? 23.428 -9.456 6.918 1.00 13.15 75 PRO A CA 1
ATOM 616 C C . PRO A 1 78 ? 23.047 -10.822 7.479 1.00 13.90 75 PRO A C 1
ATOM 617 O O . PRO A 1 78 ? 23.241 -11.099 8.664 1.00 13.01 75 PRO A O 1
ATOM 621 N N . PHE A 1 79 ? 22.479 -11.669 6.631 1.00 12.40 76 PHE A N 1
ATOM 622 C CA . PHE A 1 79 ? 22.090 -13.003 7.067 1.00 15.22 76 PHE A CA 1
ATOM 623 C C . PHE A 1 79 ? 21.897 -13.913 5.873 1.00 16.30 76 PHE A C 1
ATOM 624 O O . PHE A 1 79 ? 21.642 -13.453 4.761 1.00 17.62 76 PHE A O 1
ATOM 632 N N . ASP A 1 80 ? 22.036 -15.211 6.108 1.00 19.11 77 ASP A N 1
ATOM 633 C CA . ASP A 1 80 ? 21.857 -16.188 5.050 1.00 20.99 77 ASP A CA 1
ATOM 634 C C . ASP A 1 80 ? 20.406 -16.639 5.068 1.00 19.68 77 ASP A C 1
ATOM 635 O O . ASP A 1 80 ? 19.891 -17.074 6.096 1.00 20.63 77 ASP A O 1
ATOM 640 N N . TYR A 1 81 ? 19.744 -16.519 3.928 1.00 20.54 78 TYR A N 1
ATOM 641 C CA . TYR A 1 81 ? 18.349 -16.912 3.829 1.00 20.11 78 TYR A CA 1
ATOM 642 C C . TYR A 1 81 ? 18.128 -18.369 4.208 1.00 20.48 78 TYR A C 1
ATOM 643 O O . TYR A 1 81 ? 18.820 -19.265 3.723 1.00 21.44 78 TYR A O 1
ATOM 652 N N . ASP A 1 82 ? 17.162 -18.594 5.090 1.00 19.70 79 ASP A N 1
ATOM 653 C CA . ASP A 1 82 ? 16.811 -19.937 5.526 1.00 21.72 79 ASP A CA 1
ATOM 654 C C . ASP A 1 82 ? 15.327 -20.154 5.255 1.00 19.72 79 ASP A C 1
ATOM 655 O O . ASP A 1 82 ? 14.474 -19.587 5.934 1.00 18.46 79 ASP A O 1
ATOM 660 N N . PRO A 1 83 ? 15.002 -20.974 4.245 1.00 21.82 80 PRO A N 1
ATOM 661 C CA . PRO A 1 83 ? 13.602 -21.249 3.898 1.00 21.42 80 PRO A CA 1
ATOM 662 C C . PRO A 1 83 ? 12.784 -21.844 5.042 1.00 23.01 80 PRO A C 1
ATOM 663 O O . PRO A 1 83 ? 11.555 -21.864 4.989 1.00 21.23 80 PRO A O 1
ATOM 667 N N . ASN A 1 84 ? 13.465 -22.311 6.084 1.00 25.35 81 ASN A N 1
ATOM 668 C CA . ASN A 1 84 ? 12.783 -22.908 7.226 1.00 29.41 81 ASN A CA 1
ATOM 669 C C . ASN A 1 84 ? 12.481 -21.895 8.326 1.00 31.50 81 ASN A C 1
ATOM 670 O O . ASN A 1 84 ? 11.854 -22.232 9.330 1.00 31.78 81 ASN A O 1
ATOM 675 N N . GLU A 1 85 ? 12.923 -20.657 8.135 1.00 33.05 82 GLU A N 1
ATOM 676 C CA . GLU A 1 85 ? 12.696 -19.614 9.127 1.00 35.26 82 GLU A CA 1
ATOM 677 C C . GLU A 1 85 ? 11.439 -18.812 8.819 1.00 35.71 82 GLU A C 1
ATOM 678 O O . GLU A 1 85 ? 11.142 -18.528 7.661 1.00 36.53 82 GLU A O 1
ATOM 684 N N . LYS A 1 86 ? 10.705 -18.451 9.866 1.00 35.09 83 LYS A N 1
ATOM 685 C CA . LYS A 1 86 ? 9.481 -17.678 9.715 1.00 35.69 83 LYS A CA 1
ATOM 686 C C . LYS A 1 86 ? 9.546 -16.429 10.587 1.00 34.59 83 LYS A C 1
ATOM 687 O O . LYS A 1 86 ? 8.904 -16.354 11.634 1.00 35.16 83 LYS A O 1
ATOM 693 N N . SER A 1 87 ? 10.327 -15.449 10.144 1.00 32.86 84 SER A N 1
ATOM 694 C CA . SER A 1 87 ? 10.487 -14.204 10.882 1.00 31.75 84 SER A CA 1
ATOM 695 C C . SER A 1 87 ? 9.415 -13.175 10.544 1.00 29.27 84 SER A C 1
ATOM 696 O O . SER A 1 87 ? 9.157 -12.888 9.377 1.00 29.70 84 SER A O 1
ATOM 699 N N . LYS A 1 88 ? 8.800 -12.623 11.583 1.00 26.88 85 LYS A N 1
ATOM 700 C CA . LYS A 1 88 ? 7.772 -11.601 11.432 1.00 23.57 85 LYS A CA 1
ATOM 701 C C . LYS A 1 88 ? 8.164 -10.480 12.383 1.00 19.63 85 LYS A C 1
ATOM 702 O O . LYS A 1 88 ? 7.478 -10.220 13.365 1.00 20.27 85 LYS A O 1
ATOM 708 N N . HIS A 1 89 ? 9.283 -9.826 12.089 1.00 14.90 86 HIS A N 1
ATOM 709 C CA . HIS A 1 89 ? 9.780 -8.753 12.946 1.00 13.71 86 HIS A CA 1
ATOM 710 C C . HIS A 1 89 ? 8.897 -7.520 12.935 1.00 13.59 86 HIS A C 1
ATOM 711 O O . HIS A 1 89 ? 8.280 -7.189 11.918 1.00 13.05 86 HIS A O 1
ATOM 718 N N . LYS A 1 90 ? 8.858 -6.840 14.076 1.00 12.59 87 LYS A N 1
ATOM 719 C CA . LYS A 1 90 ? 8.083 -5.617 14.218 1.00 15.18 87 LYS A CA 1
ATOM 720 C C . LYS A 1 90 ? 8.946 -4.546 14.876 1.00 14.30 87 LYS A C 1
ATOM 721 O O . LYS A 1 90 ? 9.852 -4.851 15.652 1.00 13.09 87 LYS A O 1
ATOM 727 N N . PHE A 1 91 ? 8.667 -3.292 14.544 1.00 13.13 88 PHE A N 1
ATOM 728 C CA . PHE A 1 91 ? 9.363 -2.164 15.144 1.00 13.68 88 PHE A CA 1
ATOM 729 C C . PHE A 1 91 ? 8.322 -1.348 15.894 1.00 14.15 88 PHE A C 1
ATOM 730 O O . PHE A 1 91 ? 7.147 -1.339 15.529 1.00 12.58 88 PHE A O 1
ATOM 746 N N . VAL A 1 93 ? 7.599 2.532 17.802 1.00 9.36 90 VAL A N 1
ATOM 747 C CA . VAL A 1 93 ? 8.037 3.881 18.096 1.00 10.90 90 VAL A CA 1
ATOM 748 C C . VAL A 1 93 ? 7.185 4.282 19.293 1.00 10.27 90 VAL A C 1
ATOM 749 O O . VAL A 1 93 ? 5.970 4.471 19.172 1.00 12.71 90 VAL A O 1
ATOM 753 N N . GLN A 1 94 ? 7.819 4.371 20.457 1.00 8.61 91 GLN A N 1
ATOM 754 C CA . GLN A 1 94 ? 7.115 4.738 21.680 1.00 10.38 91 GLN A CA 1
ATOM 755 C C . GLN A 1 94 ? 7.389 6.201 21.981 1.00 10.95 91 GLN A C 1
ATOM 756 O O . GLN A 1 94 ? 8.537 6.645 21.974 1.00 9.89 91 GLN A O 1
ATOM 762 N N . THR A 1 95 ? 6.336 6.963 22.239 1.00 7.92 92 THR A N 1
ATOM 763 C CA . THR A 1 95 ? 6.530 8.376 22.478 1.00 10.34 92 THR A CA 1
ATOM 764 C C . THR A 1 95 ? 5.822 8.896 23.712 1.00 9.98 92 THR A C 1
ATOM 765 O O . THR A 1 95 ? 4.928 8.247 24.261 1.00 10.47 92 THR A O 1
ATOM 769 N N . ILE A 1 96 ? 6.240 10.075 24.151 1.00 9.47 93 ILE A N 1
ATOM 770 C CA . ILE A 1 96 ? 5.637 10.701 25.318 1.00 10.34 93 ILE A CA 1
ATOM 771 C C . ILE A 1 96 ? 5.862 12.203 25.241 1.00 11.33 93 ILE A C 1
ATOM 772 O O . ILE A 1 96 ? 6.903 12.664 24.771 1.00 12.18 93 ILE A O 1
ATOM 777 N N . PHE A 1 97 ? 4.865 12.973 25.662 1.00 11.65 94 PHE A N 1
ATOM 778 C CA . PHE A 1 97 ? 4.998 14.421 25.653 1.00 12.66 94 PHE A CA 1
ATOM 779 C C . PHE A 1 97 ? 5.914 14.810 26.806 1.00 12.32 94 PHE A C 1
ATOM 780 O O . PHE A 1 97 ? 5.791 14.276 27.899 1.00 13.10 94 PHE A O 1
ATOM 788 N N . ALA A 1 98 ? 6.842 15.727 26.569 1.00 13.60 95 ALA A N 1
ATOM 789 C CA . ALA A 1 98 ? 7.716 16.151 27.656 1.00 16.25 95 ALA A CA 1
ATOM 790 C C . ALA A 1 98 ? 6.979 17.198 28.484 1.00 18.62 95 ALA A C 1
ATOM 791 O O . ALA A 1 98 ? 6.411 18.141 27.931 1.00 20.47 95 ALA A O 1
ATOM 793 N N . PRO A 1 99 ? 6.933 17.026 29.816 1.00 18.13 96 PRO A N 1
ATOM 794 C CA . PRO A 1 99 ? 6.238 18.042 30.615 1.00 20.86 96 PRO A CA 1
ATOM 795 C C . PRO A 1 99 ? 6.956 19.363 30.324 1.00 21.81 96 PRO A C 1
ATOM 796 O O . PRO A 1 99 ? 8.180 19.398 30.204 1.00 22.58 96 PRO A O 1
ATOM 800 N N . PRO A 1 100 ? 6.207 20.466 30.208 1.00 22.88 97 PRO A N 1
ATOM 801 C CA . PRO A 1 100 ? 6.818 21.766 29.919 1.00 23.83 97 PRO A CA 1
ATOM 802 C C . PRO A 1 100 ? 7.809 22.294 30.954 1.00 24.13 97 PRO A C 1
ATOM 803 O O . PRO A 1 100 ? 8.658 23.129 30.638 1.00 24.03 97 PRO A O 1
ATOM 807 N N A ASN A 1 101 ? 7.692 21.800 32.184 0.50 24.33 98 ASN A N 1
ATOM 808 N N B ASN A 1 101 ? 7.715 21.794 32.179 0.50 25.04 98 ASN A N 1
ATOM 809 C CA A ASN A 1 101 ? 8.556 22.240 33.275 0.50 24.25 98 ASN A CA 1
ATOM 810 C CA B ASN A 1 101 ? 8.589 22.254 33.255 0.50 25.38 98 ASN A CA 1
ATOM 811 C C A ASN A 1 101 ? 9.542 21.180 33.768 0.50 23.77 98 ASN A C 1
ATOM 812 C C B ASN A 1 101 ? 9.594 21.212 33.737 0.50 25.28 98 ASN A C 1
ATOM 813 O O A ASN A 1 101 ? 10.079 21.301 34.872 0.50 24.46 98 ASN A O 1
ATOM 814 O O B ASN A 1 101 ? 10.199 21.375 34.800 0.50 26.46 98 ASN A O 1
ATOM 823 N N . ILE A 1 102 ? 9.782 20.146 32.969 1.00 21.09 99 ILE A N 1
ATOM 824 C CA . ILE A 1 102 ? 10.719 19.105 33.371 1.00 18.83 99 ILE A CA 1
ATOM 825 C C . ILE A 1 102 ? 12.155 19.546 33.040 1.00 18.19 99 ILE A C 1
ATOM 826 O O . ILE A 1 102 ? 12.394 20.192 32.019 1.00 17.14 99 ILE A O 1
ATOM 831 N N . SER A 1 103 ? 13.106 19.202 33.909 1.00 17.65 100 SER A N 1
ATOM 832 C CA . SER A 1 103 ? 14.495 19.628 33.722 1.00 18.57 100 SER A CA 1
ATOM 833 C C . SER A 1 103 ? 15.447 18.762 32.889 1.00 18.59 100 SER A C 1
ATOM 834 O O . SER A 1 103 ? 16.537 19.221 32.531 1.00 21.78 100 SER A O 1
ATOM 837 N N . ASP A 1 104 ? 15.063 17.526 32.580 1.00 16.88 101 ASP A N 1
ATOM 838 C CA . ASP A 1 104 ? 15.913 16.659 31.765 1.00 18.53 101 ASP A CA 1
ATOM 839 C C . ASP A 1 104 ? 15.130 15.504 31.149 1.00 18.98 101 ASP A C 1
ATOM 840 O O . ASP A 1 104 ? 14.095 15.084 31.674 1.00 16.74 101 ASP A O 1
ATOM 853 N N . GLU A 1 106 ? 15.820 12.251 30.862 1.00 16.30 103 GLU A N 1
ATOM 854 C CA . GLU A 1 106 ? 15.732 11.013 31.613 1.00 16.65 103 GLU A CA 1
ATOM 855 C C . GLU A 1 106 ? 14.519 11.056 32.536 1.00 15.63 103 GLU A C 1
ATOM 856 O O . GLU A 1 106 ? 13.810 10.060 32.685 1.00 15.82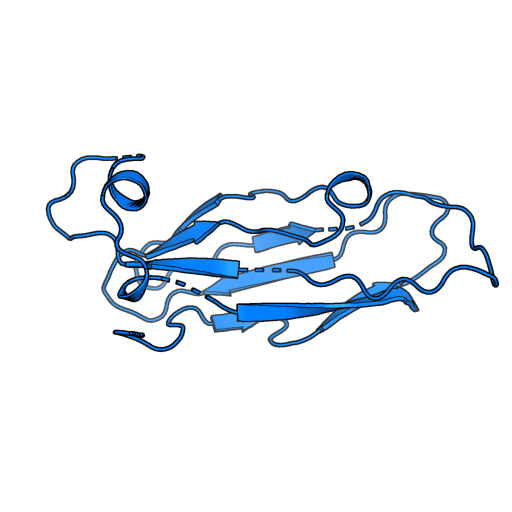 103 GLU A O 1
ATOM 862 N N . ALA A 1 107 ? 14.284 12.213 33.149 1.00 14.17 104 ALA A N 1
ATOM 863 C CA . ALA A 1 107 ? 13.160 12.351 34.068 1.00 13.10 104 ALA A CA 1
ATOM 864 C C . ALA A 1 107 ? 11.822 12.170 33.368 1.00 13.23 104 ALA A C 1
ATOM 865 O O . ALA A 1 107 ? 10.854 11.746 33.993 1.00 12.86 104 ALA A O 1
ATOM 867 N N . VAL A 1 108 ? 11.760 12.485 32.076 1.00 11.76 105 VAL A N 1
ATOM 868 C CA . VAL A 1 108 ? 10.498 12.335 31.345 1.00 12.84 105 VAL A CA 1
ATOM 869 C C . VAL A 1 108 ? 10.051 10.874 31.402 1.00 12.07 105 VAL A C 1
ATOM 870 O O . VAL A 1 108 ? 8.896 10.578 31.705 1.00 12.63 105 VAL A O 1
ATOM 874 N N . TRP A 1 109 ? 10.974 9.958 31.133 1.00 14.15 106 TRP A N 1
ATOM 875 C CA . TRP A 1 109 ? 10.639 8.542 31.148 1.00 14.71 106 TRP A CA 1
ATOM 876 C C . TRP A 1 109 ? 10.561 7.936 32.548 1.00 15.16 106 TRP A C 1
ATOM 877 O O . TRP A 1 109 ? 9.742 7.050 32.803 1.00 16.22 106 TRP A O 1
ATOM 888 N N . LYS A 1 110 ? 11.402 8.417 33.458 1.00 16.45 107 LYS A N 1
ATOM 889 C CA . LYS A 1 110 ? 11.415 7.886 34.815 1.00 17.73 107 LYS A CA 1
ATOM 890 C C . LYS A 1 110 ? 10.103 8.112 35.558 1.00 17.70 107 LYS A C 1
ATOM 891 O O . LYS A 1 110 ? 9.627 7.230 36.275 1.00 19.42 107 LYS A O 1
ATOM 897 N N . GLU A 1 111 ? 9.526 9.294 35.388 1.00 16.74 108 GLU A N 1
ATOM 898 C CA . GLU A 1 111 ? 8.281 9.643 36.064 1.00 17.59 108 GLU A CA 1
ATOM 899 C C . GLU A 1 111 ? 7.042 9.332 35.228 1.00 18.94 108 GLU A C 1
ATOM 900 O O . GLU A 1 111 ? 5.919 9.569 35.670 1.00 19.47 108 GLU A O 1
ATOM 906 N N . ALA A 1 112 ? 7.242 8.795 34.028 1.00 17.86 109 ALA A N 1
ATOM 907 C CA . ALA A 1 112 ? 6.120 8.489 33.142 1.00 19.38 109 ALA A CA 1
ATOM 908 C C . ALA A 1 112 ? 5.159 7.432 33.670 1.00 20.56 109 ALA A C 1
ATOM 909 O O . ALA A 1 112 ? 5.562 6.468 34.321 1.00 20.94 109 ALA A O 1
ATOM 911 N N . LYS A 1 113 ? 3.879 7.631 33.378 1.00 21.97 110 LYS A N 1
ATOM 912 C CA . LYS A 1 113 ? 2.832 6.688 33.760 1.00 23.23 110 LYS A CA 1
ATOM 913 C C . LYS A 1 113 ? 2.441 5.987 32.466 1.00 21.63 110 LYS A C 1
ATOM 914 O O . LYS A 1 113 ? 2.509 6.585 31.396 1.00 20.64 110 LYS A O 1
ATOM 920 N N . PRO A 1 114 ? 2.025 4.715 32.546 1.00 21.39 111 PRO A N 1
ATOM 921 C CA . PRO A 1 114 ? 1.625 3.931 31.370 1.00 21.11 111 PRO A CA 1
ATOM 922 C C . PRO A 1 114 ? 0.650 4.639 30.427 1.00 20.93 111 PRO A C 1
ATOM 923 O O . PRO A 1 114 ? 0.788 4.559 29.203 1.00 19.92 111 PRO A O 1
ATOM 927 N N . ASP A 1 115 ? -0.332 5.325 31.000 1.00 21.33 112 ASP A N 1
ATOM 928 C CA . ASP A 1 115 ? -1.339 6.028 30.213 1.00 20.84 112 ASP A CA 1
ATOM 929 C C . ASP A 1 115 ? -0.821 7.251 29.464 1.00 20.44 112 ASP A C 1
ATOM 930 O O . ASP A 1 115 ? -1.551 7.853 28.676 1.00 21.61 112 ASP A O 1
ATOM 935 N N . GLU A 1 116 ? 0.433 7.622 29.702 1.00 16.96 113 GLU A N 1
ATOM 936 C CA . GLU A 1 116 ? 1.010 8.785 29.041 1.00 17.28 113 GLU A CA 1
ATOM 937 C C . GLU A 1 116 ? 1.818 8.377 27.818 1.00 14.51 113 GLU A C 1
ATOM 938 O O . GLU A 1 116 ? 2.246 9.220 27.034 1.00 16.24 113 GLU A O 1
ATOM 944 N N . LEU A 1 117 ? 2.007 7.077 27.652 1.00 15.35 114 LEU A N 1
ATOM 945 C CA . LEU A 1 117 ? 2.768 6.572 26.518 1.00 14.78 114 LEU A CA 1
ATOM 946 C C . LEU A 1 117 ? 1.908 6.440 25.259 1.00 15.82 114 LEU A C 1
ATOM 947 O O . LEU A 1 117 ? 0.715 6.145 25.330 1.00 16.13 114 LEU A O 1
ATOM 960 N N . ASP A 1 119 ? 2.134 4.599 21.380 1.00 16.33 116 ASP A N 1
ATOM 961 C CA . ASP A 1 119 ? 2.915 3.640 20.608 1.00 18.39 116 ASP A CA 1
ATOM 962 C C . ASP A 1 119 ? 2.443 3.512 19.167 1.00 18.63 116 ASP A C 1
ATOM 963 O O . ASP A 1 119 ? 1.256 3.656 18.875 1.00 18.66 116 ASP A O 1
ATOM 968 N N . SER A 1 120 ? 3.392 3.245 18.276 1.00 16.04 117 SER A N 1
ATOM 969 C CA . SER A 1 120 ? 3.116 3.034 16.857 1.00 15.08 117 SER A CA 1
ATOM 970 C C . SER A 1 120 ? 3.937 1.816 16.468 1.00 14.42 117 SER A C 1
ATOM 971 O O . SER A 1 120 ? 5.101 1.708 16.851 1.00 13.03 117 SER A O 1
ATOM 974 N N . LYS A 1 121 ? 3.334 0.892 15.725 1.00 11.33 118 LYS A N 1
ATOM 975 C CA . LYS A 1 121 ? 4.045 -0.312 15.303 1.00 11.59 118 LYS A CA 1
ATOM 976 C C . LYS A 1 121 ? 4.214 -0.360 13.791 1.00 11.87 118 LYS A C 1
ATOM 977 O O . LYS A 1 121 ? 3.345 0.089 13.043 1.00 12.93 118 LYS A O 1
ATOM 983 N N . LEU A 1 122 ? 5.346 -0.905 13.357 1.00 10.03 119 LEU A N 1
ATOM 984 C CA . LEU A 1 122 ? 5.656 -1.050 11.942 1.00 11.91 119 LEU A CA 1
ATOM 985 C C . LEU A 1 122 ? 6.034 -2.500 11.682 1.00 11.49 119 LEU A C 1
ATOM 986 O O . LEU A 1 122 ? 6.682 -3.141 12.509 1.00 14.14 119 LEU A O 1
ATOM 991 N N . ARG A 1 123 ? 5.628 -3.018 10.531 1.00 11.84 120 ARG A N 1
ATOM 992 C CA . ARG A 1 123 ? 5.946 -4.389 10.173 1.00 13.51 120 ARG A CA 1
ATOM 993 C C . ARG A 1 123 ? 7.198 -4.394 9.297 1.00 13.32 120 ARG A C 1
ATOM 994 O O . ARG A 1 123 ? 7.340 -3.554 8.412 1.00 13.83 120 ARG A O 1
ATOM 1002 N N . CYS A 1 124 ? 8.121 -5.316 9.557 1.00 12.85 121 CYS A N 1
ATOM 1003 C CA . CYS A 1 124 ? 9.327 -5.399 8.742 1.00 15.78 121 CYS A CA 1
ATOM 1004 C C . CYS A 1 124 ? 9.078 -6.389 7.614 1.00 16.29 121 CYS A C 1
ATOM 1005 O O . CYS A 1 124 ? 8.674 -7.527 7.856 1.00 19.68 121 CYS A O 1
ATOM 1008 N N . VAL A 1 125 ? 9.307 -5.957 6.381 1.00 14.10 122 VAL A N 1
ATOM 1009 C CA . VAL A 1 125 ? 9.095 -6.832 5.231 1.00 15.33 122 VAL A CA 1
ATOM 1010 C C . VAL A 1 125 ? 10.402 -7.038 4.475 1.00 13.67 122 VAL A C 1
ATOM 1011 O O . VAL A 1 125 ? 11.076 -6.069 4.129 1.00 14.94 122 VAL A O 1
ATOM 1015 N N . PHE A 1 126 ? 10.767 -8.298 4.244 1.00 13.85 123 PHE A N 1
ATOM 1016 C CA . PHE A 1 126 ? 11.994 -8.615 3.513 1.00 14.15 123 PHE A CA 1
ATOM 1017 C C . PHE A 1 126 ? 11.612 -9.024 2.098 1.00 14.05 123 PHE A C 1
ATOM 1018 O O . PHE A 1 126 ? 10.969 -10.055 1.897 1.00 17.09 123 PHE A O 1
ATOM 1026 N N . GLU A 1 127 ? 11.998 -8.218 1.118 1.00 14.62 124 GLU A N 1
ATOM 1027 C CA . GLU A 1 127 ? 11.685 -8.539 -0.264 1.00 16.85 124 GLU A CA 1
ATOM 1028 C C . GLU A 1 127 ? 12.941 -9.005 -0.976 1.00 18.27 124 GLU A C 1
ATOM 1029 O O . GLU A 1 127 ? 13.998 -8.376 -0.874 1.00 18.48 124 GLU A O 1
#

Nearest PDB structures (foldseek):
  1z9l-assembly1_A  TM=1.008E+00  e=2.103E-20  Rattus norvegicus
  6tqr-assembly4_D  TM=9.284E-01  e=6.096E-18  Homo sapiens
  1z9o-assembly1_A  TM=9.253E-01  e=9.777E-18  Rattus norvegicus
  3ikk-assembly1_B  TM=9.444E-01  e=4.282E-16  Homo sapiens
  7x14-assembly1_A  TM=8.990E-01  e=5.282E-16  Mus musculus

Foldseek 3Di:
DAPDDDQKDKVVQAAFEFEDDQQADTKTKIKIFHQDQFKKKKAKDKPCVVFKDKPPRIDIAHHGGMDIIIMGGGDDDDPVDDDWMKMMKMATAPPPDDDVVSVVVDDPNRMDGMYIYHYD

Sequence (120 aa):
HAKHEQILVLDPPSDLKFKGPFTDVVTTNLKLQNPSDRKVCFKVKTTTAPRRYCCVRPNSGVIDPGSIVVTVSVLQPFDYDPNEKSKHKFVQTIFAPPNNISDEAVWKEAKPDELDSKLRCVFE

CATH classification: 2.60.40.10

B-factor: mean 20.48, std 7.56, range [7.92, 48.72]

Organism: Rattus norvegicus (NCBI:txid10116)

GO terms:
  GO:0031965 nuclear membrane (C, IDA)
  GO:0005789 endoplasmic reticulum membrane (C, IDA)
  GO:0031175 neuron projection development (P, IMP)
  GO:0044877 protein-containing complex binding (F, IDA)
  GO:0042802 identical protein binding (F, IPI)
  GO:0005515 protein binding (F, IPI)
  GO:0016020 membrane (C, IDA)

Solvent-accessible surface area: 8043 Å² total